Protein AF-A0A7Y2UNI0-F1 (afdb_monomer_lite)

Radius of gyration: 17.91 Å; chains: 1; bounding box: 40×49×31 Å

Sequence (63 aa):
MIVSGRKDRPSLKHYSRQLLHVAHKVAAESGSIYLEAVREHRLIIGRHVTGNFFQRHIRPLFL

Foldseek 3Di:
DDDDDDPPDDPVVVVV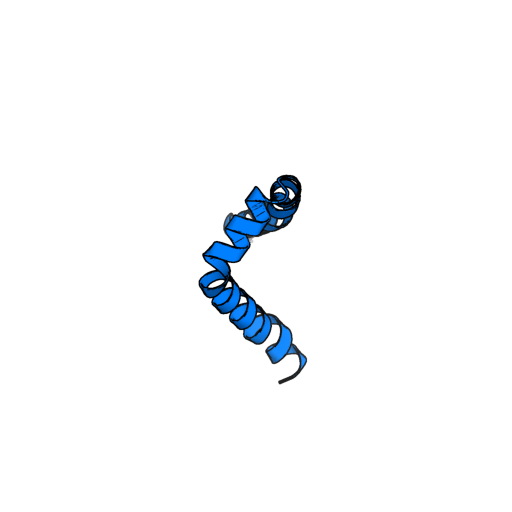VVCVVVVVVVVCVVPPVSVVVCVVCVVVVVVVVVVCCCPPPVVVVPD

Secondary structure (DSSP, 8-state):
--------S--HHHHHHHHHHHHHHHHHHTTHHHHHHHHHTHHHHHHHHHHHHIIIIIHHHH-

pLDDT: mean 87.0, std 15.99, range [38.5, 98.25]

Structure (mmCIF, N/CA/C/O backbone):
data_AF-A0A7Y2UNI0-F1
#
_entry.id   AF-A0A7Y2UNI0-F1
#
loop_
_atom_site.group_PDB
_atom_site.id
_atom_site.type_symbol
_atom_site.label_atom_id
_atom_site.label_alt_id
_atom_site.label_comp_id
_atom_site.label_asym_id
_atom_site.label_entity_id
_atom_site.label_seq_id
_atom_site.pdbx_PDB_ins_code
_atom_site.Cartn_x
_atom_site.Cartn_y
_atom_site.Cartn_z
_atom_site.occupancy
_atom_site.B_iso_or_equiv
_atom_site.auth_seq_id
_atom_site.auth_comp_id
_atom_site.auth_asym_id
_atom_site.auth_atom_id
_atom_site.pdbx_PDB_model_num
ATOM 1 N N . MET A 1 1 ? 26.761 -36.875 -22.348 1.00 38.50 1 MET A N 1
ATOM 2 C CA . MET A 1 1 ? 26.635 -35.961 -21.193 1.00 38.50 1 MET A CA 1
ATOM 3 C C . MET A 1 1 ? 26.397 -34.554 -21.737 1.00 38.50 1 MET A C 1
ATOM 5 O O . MET A 1 1 ? 27.344 -33.813 -21.947 1.00 38.50 1 MET A O 1
ATOM 9 N N . ILE A 1 2 ? 25.149 -34.233 -22.100 1.00 41.34 2 ILE A N 1
ATOM 10 C CA . ILE A 1 2 ? 24.781 -32.899 -22.601 1.00 41.34 2 ILE A CA 1
ATOM 11 C C . ILE A 1 2 ? 24.270 -32.108 -21.403 1.00 41.34 2 ILE A C 1
ATOM 13 O O . ILE A 1 2 ? 23.360 -32.550 -20.703 1.00 41.34 2 ILE A O 1
ATOM 17 N N . VAL A 1 3 ? 24.938 -30.992 -21.129 1.00 52.00 3 VAL A N 1
ATOM 18 C CA . VAL A 1 3 ? 24.694 -30.112 -19.989 1.00 52.00 3 VAL A CA 1
ATOM 19 C C . VAL A 1 3 ? 23.252 -29.605 -20.035 1.00 52.00 3 VAL A C 1
ATOM 21 O O . VAL A 1 3 ? 22.880 -28.777 -20.862 1.00 52.00 3 VAL A O 1
ATOM 24 N N . SER A 1 4 ? 22.444 -30.135 -19.121 1.00 59.41 4 SER A N 1
ATOM 25 C CA . SER A 1 4 ? 21.212 -29.514 -18.652 1.00 59.41 4 SER A CA 1
ATOM 26 C C . SER A 1 4 ? 21.539 -28.152 -18.036 1.00 59.41 4 SER A C 1
ATOM 28 O O . SER A 1 4 ? 22.435 -28.056 -17.199 1.00 59.41 4 SER A O 1
ATOM 30 N N . GLY A 1 5 ? 20.772 -27.122 -18.395 1.00 61.38 5 GLY A N 1
ATOM 31 C CA . GLY A 1 5 ? 20.581 -25.966 -17.523 1.00 61.38 5 GLY A CA 1
ATOM 32 C C . GLY A 1 5 ? 20.843 -24.612 -18.166 1.00 61.38 5 GLY A C 1
ATOM 33 O O . GLY A 1 5 ? 21.985 -24.253 -18.414 1.00 61.38 5 GLY A O 1
ATOM 34 N N . ARG A 1 6 ? 19.765 -23.828 -18.304 1.00 54.41 6 ARG A N 1
ATOM 35 C CA . ARG A 1 6 ? 19.667 -22.445 -17.797 1.00 54.41 6 ARG A CA 1
ATOM 36 C C . ARG A 1 6 ? 18.208 -22.131 -17.454 1.00 54.41 6 ARG A C 1
ATOM 38 O O . ARG A 1 6 ? 17.458 -21.577 -18.251 1.00 54.41 6 ARG A O 1
ATOM 45 N N . LYS A 1 7 ? 17.796 -22.550 -16.254 1.00 56.50 7 LYS A N 1
ATOM 46 C CA . LYS A 1 7 ? 16.547 -22.144 -15.583 1.00 56.50 7 LYS A CA 1
ATOM 47 C C . LYS A 1 7 ? 16.889 -21.148 -14.464 1.00 56.50 7 LYS A C 1
ATOM 49 O O . LYS A 1 7 ? 16.473 -21.318 -13.328 1.00 56.50 7 LYS A O 1
ATOM 54 N N . ASP A 1 8 ? 17.740 -20.172 -14.757 1.00 59.44 8 ASP A N 1
ATOM 55 C CA . ASP A 1 8 ? 18.352 -19.275 -13.767 1.00 59.44 8 ASP A CA 1
ATOM 56 C C . ASP A 1 8 ? 17.949 -17.803 -13.939 1.00 59.44 8 ASP A C 1
ATOM 58 O O . ASP A 1 8 ? 18.238 -16.990 -13.068 1.00 59.44 8 ASP A O 1
ATOM 62 N N . ARG A 1 9 ? 17.236 -17.436 -15.013 1.00 60.41 9 ARG A N 1
ATOM 63 C CA . ARG A 1 9 ? 16.745 -16.062 -15.207 1.00 60.41 9 ARG A CA 1
ATOM 64 C C . ARG A 1 9 ? 15.407 -15.872 -14.494 1.00 60.41 9 ARG A C 1
ATOM 66 O O . ARG A 1 9 ? 14.418 -16.481 -14.917 1.00 60.41 9 ARG A O 1
ATOM 73 N N . PRO A 1 10 ? 15.318 -15.029 -13.448 1.00 64.62 10 PRO A N 1
ATOM 74 C CA . PRO A 1 10 ? 14.044 -14.778 -12.794 1.00 64.62 10 PRO A CA 1
ATOM 75 C C . PRO A 1 10 ? 13.108 -14.126 -13.807 1.00 64.62 10 PRO A C 1
ATOM 77 O O . PRO A 1 10 ? 13.492 -13.189 -14.511 1.00 64.62 10 PRO A O 1
ATOM 80 N N . SER A 1 11 ? 11.892 -14.657 -13.934 1.00 66.19 11 SER A N 1
ATOM 81 C CA . SER A 1 11 ? 10.939 -14.108 -14.896 1.00 66.19 11 SER A CA 1
ATOM 82 C C . SER A 1 11 ? 10.667 -12.637 -14.578 1.00 66.19 11 SER A C 1
ATOM 84 O O . SER A 1 11 ? 10.573 -12.257 -13.408 1.00 66.19 11 SER A O 1
ATOM 86 N N . LEU A 1 12 ? 10.494 -11.812 -15.615 1.00 68.25 12 LEU A N 1
ATOM 87 C CA . LEU A 1 12 ? 10.192 -10.381 -15.483 1.00 68.25 12 LEU A CA 1
ATOM 88 C C . LEU A 1 12 ? 9.044 -10.118 -14.487 1.00 68.25 12 LEU A C 1
ATOM 90 O O . LEU A 1 12 ? 9.087 -9.163 -13.718 1.00 68.25 12 LEU A O 1
ATOM 94 N N . LYS A 1 13 ? 8.076 -11.044 -14.415 1.00 69.56 13 LYS A N 1
ATOM 95 C CA . LYS A 1 13 ? 6.939 -11.023 -13.484 1.00 69.56 13 LYS A CA 1
ATOM 96 C C . LYS A 1 13 ? 7.342 -10.965 -12.000 1.00 69.56 13 LYS A C 1
ATOM 98 O O . LYS A 1 13 ? 6.590 -10.401 -11.205 1.00 69.56 13 LYS A O 1
ATOM 103 N N . HIS A 1 14 ? 8.480 -11.546 -11.603 1.00 72.06 14 HIS A N 1
ATOM 104 C CA . HIS A 1 14 ? 8.978 -11.464 -10.221 1.00 72.06 14 HIS A CA 1
ATOM 105 C C . HIS A 1 14 ? 9.495 -10.063 -9.900 1.00 72.06 14 HIS A C 1
ATOM 107 O O . HIS A 1 14 ? 9.138 -9.500 -8.865 1.00 72.06 14 HIS A O 1
ATOM 113 N N . TYR A 1 15 ? 10.258 -9.473 -10.820 1.00 81.81 15 TYR A N 1
ATOM 114 C CA . TYR A 1 15 ? 10.802 -8.130 -10.652 1.00 81.81 15 TYR A CA 1
ATOM 115 C C . TYR A 1 15 ? 9.717 -7.057 -10.669 1.00 81.81 15 TYR A C 1
ATOM 117 O O . TYR A 1 15 ? 9.786 -6.130 -9.872 1.00 81.81 15 TYR A O 1
ATOM 125 N N . SER A 1 16 ? 8.670 -7.207 -11.487 1.00 83.50 16 SER A N 1
ATOM 126 C CA . SER A 1 16 ? 7.566 -6.239 -11.530 1.00 83.50 16 SER A CA 1
ATOM 127 C C . SER A 1 16 ? 6.845 -6.099 -10.186 1.00 83.50 16 SER A C 1
ATOM 129 O O . SER A 1 16 ? 6.541 -4.985 -9.765 1.00 83.50 16 SER A O 1
ATOM 131 N N . ARG A 1 17 ? 6.594 -7.211 -9.474 1.00 86.06 17 ARG A N 1
ATOM 132 C CA . ARG A 1 17 ? 5.979 -7.140 -8.137 1.00 86.06 17 ARG A CA 1
ATOM 133 C C . ARG A 1 17 ? 6.929 -6.567 -7.102 1.00 86.06 17 ARG A C 1
ATOM 135 O O . ARG A 1 17 ? 6.485 -5.786 -6.271 1.00 86.06 17 ARG A O 1
ATOM 142 N N . GLN A 1 18 ? 8.204 -6.943 -7.155 1.00 90.00 18 GLN A N 1
ATOM 143 C CA . GLN A 1 18 ? 9.194 -6.423 -6.218 1.00 90.00 18 GLN A CA 1
ATOM 144 C C . GLN A 1 18 ? 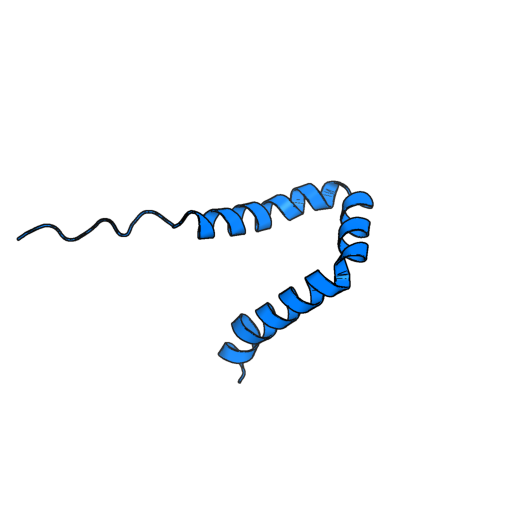9.379 -4.912 -6.389 1.00 90.00 18 GLN A C 1
ATOM 146 O O . GLN A 1 18 ? 9.412 -4.182 -5.402 1.00 90.00 18 GLN A O 1
ATOM 151 N N . LEU A 1 19 ? 9.428 -4.445 -7.637 1.00 93.38 19 LEU A N 1
ATOM 152 C CA . LEU A 1 19 ? 9.494 -3.030 -7.967 1.00 93.38 19 LEU A CA 1
ATOM 153 C C . LEU A 1 19 ? 8.283 -2.288 -7.406 1.00 93.38 19 LEU A C 1
ATOM 155 O O . LEU A 1 19 ? 8.466 -1.347 -6.645 1.00 93.38 19 LEU A O 1
ATOM 159 N N . LEU A 1 20 ? 7.059 -2.737 -7.711 1.00 91.50 20 LEU A N 1
ATOM 160 C CA . LEU A 1 20 ? 5.844 -2.085 -7.213 1.00 91.50 20 LEU A CA 1
ATOM 161 C C . LEU A 1 20 ? 5.755 -2.126 -5.677 1.00 91.50 20 LEU A C 1
ATOM 163 O O . LEU A 1 20 ? 5.347 -1.151 -5.052 1.00 91.50 20 LEU A O 1
ATOM 167 N N . HIS A 1 21 ? 6.188 -3.230 -5.061 1.00 89.00 21 HIS A N 1
ATOM 168 C CA . HIS A 1 21 ? 6.234 -3.385 -3.608 1.00 89.00 21 HIS A CA 1
ATOM 169 C C . HIS A 1 21 ? 7.169 -2.372 -2.938 1.00 89.00 21 HIS A C 1
ATOM 171 O O . HIS A 1 21 ? 6.839 -1.864 -1.871 1.00 89.00 21 HIS A O 1
ATOM 177 N N . VAL A 1 22 ? 8.315 -2.046 -3.538 1.00 94.00 22 VAL A N 1
ATOM 178 C CA . VAL A 1 22 ? 9.215 -1.022 -2.984 1.00 94.00 22 VAL A CA 1
ATOM 179 C C . VAL A 1 22 ? 8.755 0.385 -3.375 1.00 94.00 22 VAL A C 1
ATOM 181 O O . VAL A 1 22 ? 8.715 1.266 -2.521 1.00 94.00 22 VAL A O 1
ATOM 184 N N . ALA A 1 23 ? 8.332 0.588 -4.624 1.00 94.62 23 ALA A N 1
ATOM 185 C CA . ALA A 1 23 ? 7.929 1.887 -5.161 1.00 94.62 23 ALA A CA 1
ATOM 186 C C . ALA A 1 23 ? 6.719 2.498 -4.440 1.00 94.62 23 ALA A C 1
ATOM 188 O O . ALA A 1 23 ? 6.650 3.718 -4.315 1.00 94.62 23 ALA A O 1
ATOM 189 N N . HIS A 1 24 ? 5.797 1.683 -3.906 1.00 93.25 24 HIS A N 1
ATOM 190 C CA . HIS A 1 24 ? 4.664 2.215 -3.138 1.00 93.25 24 HIS A CA 1
ATOM 191 C C . HIS A 1 24 ? 5.108 3.027 -1.908 1.00 93.25 24 HIS A C 1
ATOM 193 O O . HIS A 1 24 ? 4.375 3.910 -1.479 1.00 93.25 24 HIS A O 1
ATOM 199 N N . LYS A 1 25 ? 6.300 2.753 -1.352 1.00 94.81 25 LYS A N 1
ATOM 200 C CA . LYS A 1 25 ? 6.843 3.506 -0.214 1.00 94.81 25 LYS A CA 1
ATOM 201 C C . LYS A 1 25 ? 7.176 4.939 -0.619 1.00 94.81 25 LYS A C 1
ATOM 203 O O . LYS A 1 25 ? 6.774 5.863 0.070 1.00 94.81 25 LYS A O 1
ATOM 208 N N . VAL A 1 26 ? 7.814 5.106 -1.777 1.00 95.75 26 VAL A N 1
ATOM 209 C CA . VAL A 1 26 ? 8.098 6.423 -2.368 1.00 95.75 26 VAL A CA 1
ATOM 210 C C . VAL A 1 26 ? 6.794 7.126 -2.752 1.00 95.75 26 VAL A C 1
ATOM 212 O O . VAL A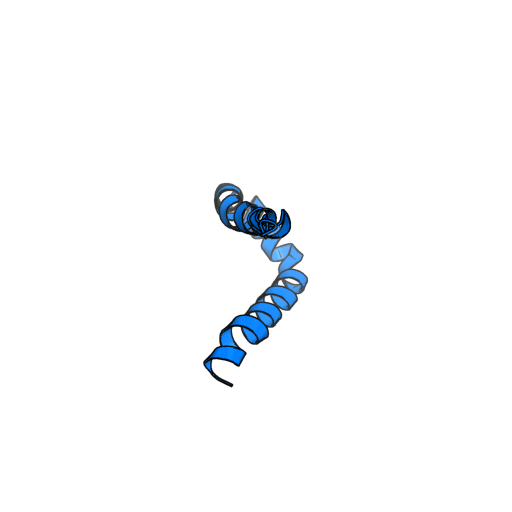 1 26 ? 6.620 8.309 -2.490 1.00 95.75 26 VAL A O 1
ATOM 215 N N . ALA A 1 27 ? 5.821 6.396 -3.308 1.00 94.69 27 ALA A N 1
ATOM 216 C CA . ALA A 1 27 ? 4.502 6.963 -3.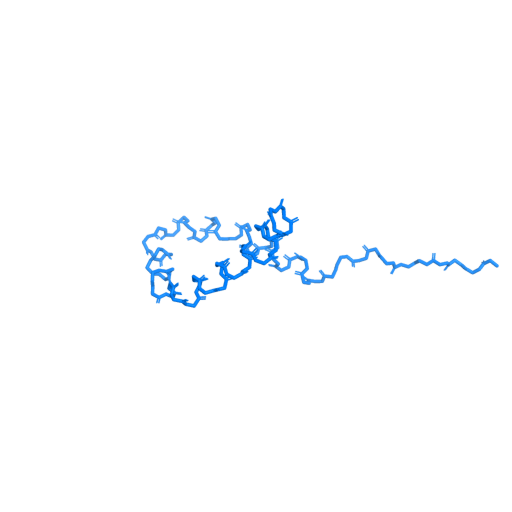593 1.00 94.69 27 ALA A CA 1
ATOM 217 C C . ALA A 1 27 ? 3.794 7.456 -2.315 1.00 94.69 27 ALA A C 1
ATOM 219 O O . ALA A 1 27 ? 3.171 8.514 -2.331 1.00 94.69 27 ALA A O 1
ATOM 220 N N . ALA A 1 28 ? 3.936 6.743 -1.193 1.00 94.56 28 ALA A N 1
ATOM 221 C CA . ALA A 1 28 ? 3.359 7.138 0.090 1.00 94.56 28 ALA A CA 1
ATOM 222 C C . ALA A 1 28 ? 3.957 8.438 0.658 1.00 94.56 28 ALA A C 1
ATOM 224 O O . ALA A 1 28 ? 3.260 9.151 1.379 1.00 94.56 28 ALA A O 1
ATOM 225 N N . GLU A 1 29 ? 5.191 8.803 0.291 1.00 96.75 29 GLU A N 1
ATOM 226 C CA . GLU A 1 29 ? 5.793 10.100 0.649 1.00 96.75 29 GLU A CA 1
ATOM 227 C C . GLU A 1 29 ? 5.047 11.285 0.010 1.00 96.75 29 GLU A C 1
ATOM 229 O O . GLU A 1 29 ? 5.097 12.395 0.530 1.00 96.75 29 GLU A O 1
ATOM 234 N N . SER A 1 30 ? 4.267 11.049 -1.056 1.00 95.88 30 SER A N 1
ATOM 235 C CA . SER A 1 30 ? 3.381 12.061 -1.660 1.00 95.88 30 SER A CA 1
ATOM 236 C C . SER A 1 30 ? 2.137 12.376 -0.808 1.00 95.88 30 SER A C 1
ATOM 238 O O . SER A 1 30 ? 1.295 13.182 -1.207 1.00 95.88 30 SER A O 1
ATOM 240 N N . GLY A 1 31 ? 1.989 11.741 0.361 1.00 95.38 31 GLY A N 1
ATOM 241 C CA . GLY A 1 31 ? 1.001 12.098 1.373 1.00 95.38 31 GLY A CA 1
ATOM 242 C C . GLY A 1 31 ? -0.444 11.988 0.886 1.00 95.38 31 GLY A C 1
ATOM 243 O O . GLY A 1 31 ? -0.898 10.919 0.471 1.00 95.38 31 GLY A O 1
ATOM 244 N N . SER A 1 32 ? -1.186 13.097 0.963 1.00 96.69 32 SER A N 1
ATOM 245 C CA . SER A 1 32 ? -2.622 13.142 0.655 1.00 96.69 32 SER A CA 1
ATOM 246 C C . SER A 1 32 ? -2.942 12.686 -0.767 1.00 96.69 32 SER A C 1
ATOM 248 O O . SER A 1 32 ? -3.918 11.969 -0.948 1.00 96.69 32 SER A O 1
ATOM 250 N N . ILE A 1 33 ? -2.100 13.008 -1.752 1.00 96.88 33 ILE A N 1
ATOM 251 C CA . ILE A 1 33 ? -2.296 12.606 -3.154 1.00 96.88 33 ILE A CA 1
ATOM 252 C C . ILE A 1 33 ? -2.386 11.080 -3.263 1.00 96.88 33 ILE A C 1
ATOM 254 O O . ILE A 1 33 ? -3.306 10.538 -3.876 1.00 96.88 33 ILE A O 1
ATOM 258 N N . TYR A 1 34 ? -1.451 10.377 -2.624 1.00 96.25 34 TYR A N 1
ATOM 259 C CA . TYR A 1 34 ? -1.431 8.920 -2.636 1.00 96.25 34 TYR A CA 1
ATOM 260 C C . TYR A 1 34 ? -2.600 8.329 -1.842 1.00 96.25 34 TYR A C 1
ATOM 262 O O . TYR A 1 34 ? -3.253 7.391 -2.300 1.00 96.25 34 TYR A O 1
ATOM 270 N N . LEU A 1 35 ? -2.902 8.888 -0.667 1.00 96.56 35 LEU A N 1
ATOM 271 C CA . LEU A 1 35 ? -3.991 8.394 0.176 1.00 96.56 35 LEU A CA 1
ATOM 272 C C . LEU A 1 35 ? -5.367 8.571 -0.476 1.00 96.56 35 LEU A C 1
ATOM 274 O O . LEU A 1 35 ? -6.185 7.656 -0.392 1.00 96.56 35 LEU A O 1
ATOM 278 N N . GLU A 1 36 ? -5.618 9.691 -1.155 1.00 98.06 36 GLU A N 1
ATOM 279 C CA . GLU A 1 36 ? -6.868 9.908 -1.887 1.00 98.06 36 GLU A CA 1
ATOM 280 C C . GLU A 1 36 ? -6.996 8.955 -3.077 1.00 98.06 36 GLU A C 1
ATOM 282 O O . GLU A 1 36 ? -8.035 8.315 -3.222 1.00 98.06 36 GLU A O 1
ATOM 287 N N . ALA A 1 37 ? -5.923 8.732 -3.844 1.00 96.75 37 ALA A N 1
ATOM 288 C CA . ALA A 1 37 ? -5.938 7.746 -4.925 1.00 96.75 37 ALA A CA 1
ATOM 289 C C . ALA A 1 37 ? -6.265 6.327 -4.415 1.00 96.75 37 ALA A C 1
ATOM 291 O O . ALA A 1 37 ? -7.046 5.596 -5.034 1.00 96.75 37 ALA A O 1
ATOM 292 N N . VAL A 1 38 ? -5.720 5.932 -3.256 1.00 96.06 38 VAL A N 1
ATOM 293 C CA . VAL A 1 38 ? -6.041 4.646 -2.611 1.00 96.06 38 VAL A CA 1
ATOM 294 C C . VAL A 1 38 ? -7.500 4.603 -2.141 1.00 96.06 38 VAL A C 1
ATOM 296 O O . VAL A 1 38 ? -8.162 3.573 -2.301 1.00 96.06 38 VAL A O 1
ATOM 299 N N . ARG A 1 39 ? -8.024 5.700 -1.578 1.00 97.06 39 ARG A N 1
ATOM 300 C CA . ARG A 1 39 ? -9.424 5.801 -1.128 1.00 97.06 39 ARG A CA 1
ATOM 301 C C . ARG A 1 39 ? -10.406 5.710 -2.288 1.00 97.06 39 ARG A C 1
ATOM 303 O O . ARG A 1 39 ? -11.371 4.950 -2.193 1.00 97.06 39 ARG A O 1
ATOM 310 N N . GLU A 1 40 ? -10.138 6.426 -3.372 1.00 98.25 40 GLU A N 1
ATOM 311 C CA . GLU A 1 40 ? -10.937 6.424 -4.597 1.00 98.25 40 GLU A CA 1
ATOM 312 C C . GLU A 1 40 ? -11.077 5.001 -5.161 1.00 98.25 40 GLU A C 1
ATOM 314 O O . GLU A 1 40 ? -12.173 4.543 -5.481 1.00 98.25 40 GLU A O 1
ATOM 319 N N . HIS A 1 41 ? -9.985 4.232 -5.155 1.00 97.69 41 HIS A N 1
ATOM 320 C CA . HIS A 1 41 ? -9.933 2.886 -5.732 1.00 97.69 41 HIS A CA 1
ATOM 321 C C . HIS A 1 41 ? -10.132 1.758 -4.702 1.00 97.69 41 HIS A C 1
ATOM 323 O O . HIS A 1 41 ? -9.894 0.580 -4.991 1.00 97.69 41 HIS A O 1
ATOM 329 N N . ARG A 1 42 ? -10.604 2.070 -3.488 1.00 97.44 42 ARG A N 1
ATOM 330 C CA . ARG A 1 42 ? -10.661 1.114 -2.365 1.00 97.44 42 ARG A CA 1
ATOM 331 C C . ARG A 1 42 ? -11.447 -0.165 -2.655 1.00 97.44 42 ARG A C 1
ATOM 333 O O . ARG A 1 42 ? -11.103 -1.221 -2.132 1.00 97.44 42 ARG A O 1
ATOM 340 N N . LEU A 1 43 ? -12.494 -0.094 -3.481 1.00 97.94 43 LEU A N 1
ATOM 341 C CA . LEU A 1 43 ? -13.348 -1.248 -3.784 1.00 97.94 43 LEU A CA 1
ATOM 342 C C . LEU A 1 43 ? -12.594 -2.299 -4.606 1.00 97.94 43 LEU A C 1
ATOM 344 O O . LEU A 1 43 ? -12.603 -3.485 -4.267 1.00 97.94 43 LEU A O 1
ATOM 348 N N . ILE A 1 44 ? -11.899 -1.864 -5.661 1.00 97.75 44 ILE A N 1
ATOM 349 C CA . ILE A 1 44 ? -11.121 -2.763 -6.516 1.00 97.75 44 ILE A CA 1
ATOM 350 C C . ILE A 1 44 ? -9.864 -3.258 -5.792 1.00 97.75 44 ILE A C 1
ATOM 352 O O . ILE A 1 44 ? -9.543 -4.445 -5.873 1.00 97.75 44 ILE A O 1
ATOM 356 N N . ILE A 1 45 ? -9.187 -2.389 -5.034 1.00 95.88 45 ILE A N 1
ATOM 357 C CA . ILE A 1 45 ? -8.010 -2.760 -4.239 1.00 95.88 45 ILE A CA 1
ATOM 358 C C . ILE A 1 45 ? -8.406 -3.791 -3.178 1.00 95.88 45 ILE A C 1
ATOM 360 O O . ILE A 1 45 ? -7.809 -4.865 -3.114 1.00 95.88 45 ILE A O 1
ATOM 364 N N . GLY A 1 46 ? -9.452 -3.504 -2.399 1.00 97.19 46 GLY A N 1
ATOM 365 C CA . GLY A 1 46 ? -9.933 -4.364 -1.320 1.00 97.19 46 GLY A CA 1
ATOM 366 C C . GLY A 1 46 ? -10.293 -5.762 -1.811 1.00 97.19 46 GLY A C 1
ATOM 367 O O . GLY A 1 46 ? -9.777 -6.743 -1.282 1.00 97.19 46 GLY A O 1
ATOM 368 N N . ARG A 1 47 ? -11.077 -5.873 -2.894 1.00 97.75 47 ARG A N 1
ATOM 369 C CA . ARG A 1 47 ? -11.428 -7.174 -3.493 1.00 97.75 47 ARG A CA 1
ATOM 370 C C . ARG A 1 47 ? -10.190 -8.029 -3.790 1.00 97.75 47 ARG A C 1
ATOM 372 O O . ARG A 1 47 ? -10.175 -9.219 -3.472 1.00 97.75 47 ARG A O 1
ATOM 379 N N . HIS A 1 48 ? -9.161 -7.442 -4.399 1.00 96.00 48 HIS A N 1
ATOM 380 C CA . HIS A 1 48 ? -7.957 -8.178 -4.783 1.00 96.00 48 HIS A CA 1
ATOM 381 C C . HIS A 1 48 ? -7.046 -8.490 -3.596 1.00 96.00 48 HIS A C 1
ATOM 383 O O . HIS A 1 48 ? -6.530 -9.605 -3.517 1.00 96.00 48 HIS A O 1
ATOM 389 N N . VAL A 1 49 ? -6.855 -7.546 -2.671 1.00 95.25 49 VAL A N 1
ATOM 390 C CA . VAL A 1 49 ? -6.015 -7.744 -1.482 1.00 95.25 49 VAL A CA 1
ATOM 391 C C . VAL A 1 49 ? -6.632 -8.797 -0.570 1.00 95.25 49 VAL A C 1
ATOM 393 O O . VAL A 1 49 ? -5.953 -9.763 -0.231 1.00 95.25 49 VAL A O 1
ATOM 396 N N . THR A 1 50 ? -7.923 -8.679 -0.246 1.00 97.38 50 THR A N 1
ATOM 397 C CA . THR A 1 50 ? -8.633 -9.645 0.602 1.00 97.38 50 THR A CA 1
ATOM 398 C C . THR A 1 50 ? -8.613 -11.038 -0.016 1.00 97.38 50 THR A C 1
ATOM 400 O O . THR A 1 50 ? -8.248 -12.000 0.657 1.00 97.38 50 THR A O 1
ATOM 403 N N . GLY A 1 51 ? -8.933 -11.158 -1.310 1.00 97.56 51 GLY A N 1
ATOM 404 C CA . GLY A 1 51 ? -8.915 -12.448 -2.001 1.00 97.56 51 GLY A CA 1
ATOM 405 C C . GLY A 1 51 ? -7.520 -13.078 -2.051 1.00 97.56 51 GLY A C 1
ATOM 406 O O . GLY A 1 51 ? -7.369 -14.268 -1.783 1.00 97.56 51 GLY A O 1
ATOM 407 N N . ASN A 1 52 ? -6.486 -12.287 -2.353 1.00 94.75 52 ASN A N 1
ATOM 408 C CA . ASN A 1 52 ? -5.103 -12.762 -2.385 1.00 94.75 52 ASN A CA 1
ATOM 409 C C . ASN A 1 52 ? -4.627 -13.202 -0.995 1.00 94.75 52 ASN A C 1
ATOM 411 O O . ASN A 1 52 ? -4.061 -14.287 -0.849 1.00 94.75 52 ASN A O 1
ATOM 415 N N . PHE A 1 53 ? -4.897 -12.390 0.027 1.00 95.88 53 PHE A N 1
ATOM 416 C CA . PHE A 1 53 ? -4.505 -12.690 1.395 1.00 95.88 53 PHE A CA 1
ATOM 417 C C . PHE A 1 53 ? -5.192 -13.960 1.898 1.00 95.88 53 PHE A C 1
ATOM 419 O O . PHE A 1 53 ? -4.517 -14.888 2.339 1.00 95.88 53 PHE A O 1
ATOM 426 N N . PHE A 1 54 ? -6.511 -14.069 1.721 1.00 97.75 54 PHE A N 1
ATOM 427 C CA . PHE A 1 54 ? -7.249 -15.261 2.123 1.00 97.75 54 PHE A CA 1
ATOM 428 C C . PHE A 1 54 ? -6.738 -16.521 1.414 1.00 97.75 54 PHE A C 1
ATOM 430 O O . PHE A 1 54 ? -6.370 -17.488 2.073 1.00 97.75 54 PHE A O 1
ATOM 437 N N . GLN A 1 55 ? -6.648 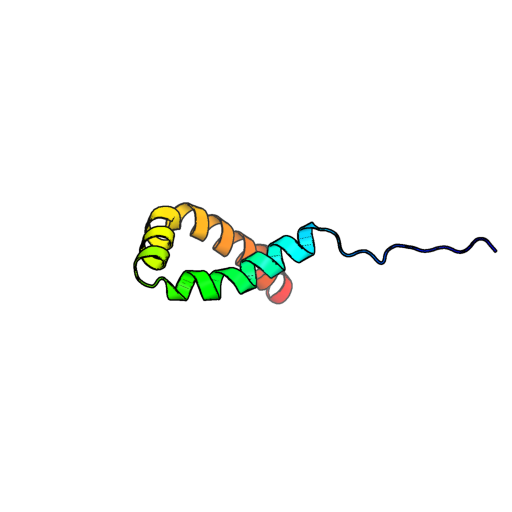-16.502 0.081 1.00 97.69 55 GLN A N 1
ATOM 438 C CA . GLN A 1 55 ? -6.332 -17.710 -0.687 1.00 97.69 55 GLN A CA 1
ATOM 439 C C . GLN A 1 55 ? -4.871 -18.142 -0.588 1.00 97.69 55 GLN A C 1
ATOM 441 O O . GLN A 1 55 ? -4.590 -19.336 -0.624 1.00 97.69 55 GLN A O 1
ATOM 446 N N . ARG A 1 56 ? -3.929 -17.194 -0.531 1.00 94.81 56 ARG A N 1
ATOM 447 C CA . ARG A 1 56 ? -2.492 -17.508 -0.607 1.00 94.81 56 ARG A CA 1
ATOM 448 C C . ARG A 1 56 ? -1.789 -17.490 0.743 1.00 94.81 56 ARG A C 1
ATOM 450 O O . ARG A 1 56 ? -0.687 -18.019 0.816 1.00 94.81 56 ARG A O 1
ATOM 457 N N . HIS A 1 57 ? -2.394 -16.884 1.764 1.00 94.44 57 HIS A N 1
ATOM 458 C CA . HIS A 1 57 ? -1.755 -16.700 3.067 1.00 94.44 57 HIS A CA 1
ATOM 459 C C . HIS A 1 57 ? -2.574 -17.336 4.190 1.00 94.44 57 HIS A C 1
ATOM 461 O O . HIS A 1 57 ? -2.032 -18.153 4.918 1.00 94.44 57 HIS A O 1
ATOM 467 N N . ILE A 1 58 ? -3.870 -17.027 4.318 1.00 97.06 58 ILE A N 1
ATOM 468 C CA . ILE A 1 58 ? -4.683 -17.569 5.423 1.00 97.06 58 ILE A CA 1
ATOM 469 C C . ILE A 1 58 ? -4.999 -19.049 5.196 1.00 97.06 58 ILE A C 1
ATOM 471 O O . ILE A 1 58 ? -4.660 -19.882 6.030 1.00 97.06 58 ILE A O 1
ATOM 475 N N . ARG A 1 59 ? -5.635 -19.384 4.069 1.00 97.19 59 ARG A N 1
ATOM 476 C CA . ARG A 1 59 ? -6.107 -20.744 3.794 1.00 97.19 5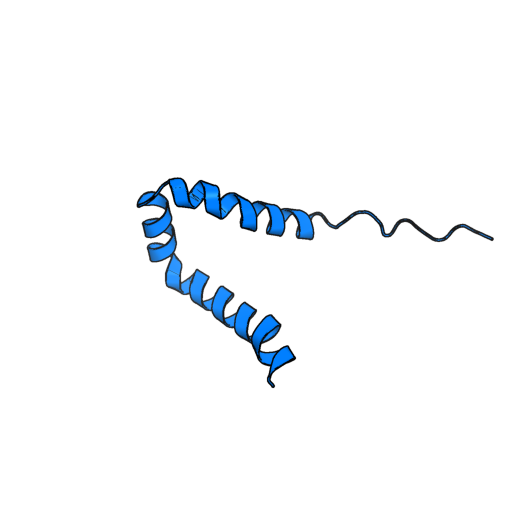9 ARG A CA 1
ATOM 477 C C . ARG A 1 59 ? -4.973 -21.777 3.889 1.00 97.19 59 ARG A C 1
ATOM 479 O O . ARG A 1 59 ? -5.105 -22.665 4.711 1.00 97.19 59 ARG A O 1
ATOM 486 N N . PRO A 1 60 ? -3.822 -21.636 3.201 1.00 97.12 60 PRO A N 1
ATOM 487 C CA . PRO A 1 60 ? -2.767 -22.654 3.252 1.00 97.12 60 PRO A CA 1
ATOM 488 C C . PRO A 1 60 ? -2.139 -22.861 4.637 1.00 97.12 60 PRO A C 1
ATOM 490 O O . PRO A 1 60 ? -1.480 -23.874 4.847 1.00 97.12 60 PRO A O 1
ATOM 493 N N . LEU A 1 61 ? -2.279 -21.893 5.548 1.00 96.31 61 LEU A N 1
ATOM 494 C CA . LEU A 1 61 ? -1.709 -21.964 6.893 1.00 96.31 61 LEU A CA 1
ATOM 495 C C . LEU A 1 61 ? -2.698 -22.493 7.937 1.00 96.31 61 LEU A C 1
ATOM 497 O O . LEU A 1 61 ? -2.255 -23.056 8.934 1.00 96.31 61 LEU A O 1
ATOM 501 N N . PHE A 1 62 ? -4.005 -22.299 7.738 1.00 95.62 62 PHE A N 1
ATOM 502 C CA . PHE A 1 62 ? -5.002 -22.499 8.795 1.00 95.62 62 PHE A CA 1
ATOM 503 C C . PHE A 1 62 ? -6.230 -23.335 8.399 1.00 95.62 62 PHE A C 1
ATOM 505 O O . PHE A 1 62 ? -6.974 -23.724 9.298 1.00 95.62 62 PHE A O 1
ATOM 512 N N . LEU A 1 63 ? -6.478 -23.586 7.106 1.00 92.75 63 LEU A N 1
ATOM 513 C CA . LEU A 1 63 ? -7.659 -24.301 6.590 1.00 92.75 63 LEU A CA 1
ATOM 514 C C . LEU A 1 63 ? -7.271 -25.404 5.599 1.00 92.75 63 LEU A C 1
ATOM 516 O O . LEU A 1 63 ? -7.685 -26.557 5.833 1.00 92.75 63 LEU A O 1
#